Protein AF-A0A2E3FCU8-F1 (afdb_monomer_lite)

Sequence (97 aa):
MRQQRVEIRGRVCLSTCTMFLGAGDVCVSPNTKFGFHGPSYYGRPLKPAQFEYWSQVIASYYPAGLKNWYLAEGRYRSKGYYTMSGAQLISMGIPQC

Structure (mmCIF, N/CA/C/O backbone):
data_AF-A0A2E3FCU8-F1
#
_entry.id   AF-A0A2E3FCU8-F1
#
loop_
_atom_site.group_PDB
_atom_site.id
_atom_site.type_symbol
_atom_site.label_atom_id
_atom_site.label_alt_id
_atom_site.label_comp_id
_atom_site.label_asym_id
_atom_site.label_entity_id
_atom_site.label_seq_id
_atom_sit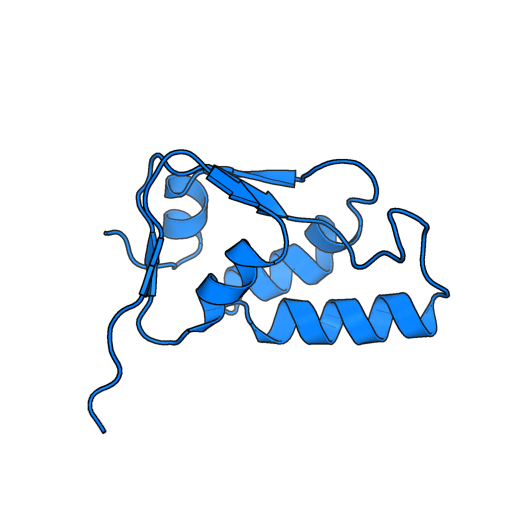e.pdbx_PDB_ins_code
_atom_site.Cartn_x
_atom_site.Cartn_y
_atom_site.Cartn_z
_atom_site.occupancy
_atom_site.B_iso_or_equiv
_atom_site.auth_seq_id
_atom_site.auth_comp_id
_atom_site.auth_asym_id
_atom_site.auth_atom_id
_atom_site.pdbx_PDB_model_num
ATOM 1 N N . MET A 1 1 ? 0.255 -18.362 21.133 1.00 54.22 1 MET A N 1
ATOM 2 C CA . MET A 1 1 ? 0.667 -16.976 21.455 1.00 54.22 1 MET A CA 1
ATOM 3 C C . MET A 1 1 ? -0.505 -16.062 21.124 1.00 54.22 1 MET A C 1
ATOM 5 O O . MET A 1 1 ? -1.113 -16.286 20.086 1.00 54.22 1 MET A O 1
ATOM 9 N N . ARG A 1 2 ? -0.888 -15.109 21.987 1.00 66.38 2 ARG A N 1
ATOM 10 C CA . ARG A 1 2 ? -1.922 -14.118 21.633 1.00 66.38 2 ARG A CA 1
ATOM 11 C C . ARG A 1 2 ? -1.278 -13.089 20.707 1.00 66.38 2 ARG A C 1
ATOM 13 O O . ARG A 1 2 ? -0.314 -12.448 21.110 1.00 66.38 2 ARG A O 1
ATOM 20 N N . GLN A 1 3 ? -1.759 -12.994 19.472 1.00 77.06 3 GLN A N 1
ATOM 21 C CA . GLN A 1 3 ? -1.322 -11.956 18.543 1.00 77.06 3 GLN A CA 1
ATOM 22 C C . GLN A 1 3 ? -1.853 -10.613 19.052 1.00 77.06 3 GLN A C 1
ATOM 24 O O . GLN A 1 3 ? -3.014 -10.518 19.445 1.00 77.06 3 GLN A O 1
ATOM 29 N N . GLN A 1 4 ? -0.982 -9.610 19.134 1.00 88.38 4 GLN A N 1
ATOM 30 C CA . GLN A 1 4 ? -1.362 -8.277 19.586 1.00 88.38 4 GLN A CA 1
ATOM 31 C C . GLN A 1 4 ? -1.885 -7.481 18.390 1.00 88.38 4 GLN A C 1
ATOM 33 O O . GLN A 1 4 ? -1.240 -7.464 17.340 1.00 88.38 4 GLN A O 1
ATOM 38 N N . ARG A 1 5 ? -3.044 -6.837 18.556 1.00 93.06 5 ARG A N 1
ATOM 39 C CA . ARG A 1 5 ? -3.665 -6.019 17.512 1.00 93.06 5 ARG A CA 1
ATOM 40 C C . ARG A 1 5 ? -2.763 -4.855 17.118 1.00 93.06 5 ARG A C 1
ATOM 42 O O . ARG A 1 5 ? -2.240 -4.150 17.982 1.00 93.06 5 ARG A O 1
ATOM 49 N N . VAL A 1 6 ? -2.633 -4.620 15.817 1.00 95.88 6 VAL A N 1
ATOM 50 C CA . VAL A 1 6 ? -1.955 -3.451 15.255 1.00 95.88 6 VAL A CA 1
ATOM 51 C C . VAL A 1 6 ? -2.991 -2.376 14.941 1.00 95.88 6 VAL A C 1
ATOM 53 O O . VAL A 1 6 ? -3.884 -2.571 14.123 1.00 95.88 6 VAL A O 1
ATOM 56 N N . GLU A 1 7 ? -2.866 -1.211 15.567 1.00 97.50 7 GLU A N 1
ATOM 57 C CA . GLU A 1 7 ? -3.738 -0.069 15.288 1.00 97.50 7 GLU A CA 1
ATOM 58 C C . GLU A 1 7 ? -2.952 1.021 14.564 1.00 97.50 7 GLU A C 1
ATOM 60 O O . GLU A 1 7 ? -2.040 1.625 15.132 1.00 97.50 7 GLU A O 1
ATOM 65 N N . ILE A 1 8 ? -3.311 1.310 13.313 1.00 97.88 8 ILE A N 1
ATOM 66 C CA . ILE A 1 8 ? -2.688 2.403 12.566 1.00 97.88 8 ILE A CA 1
ATOM 67 C C . ILE A 1 8 ? -3.540 3.658 12.739 1.00 97.88 8 ILE A C 1
ATOM 69 O O . ILE A 1 8 ? -4.591 3.833 12.114 1.00 97.88 8 ILE A O 1
ATOM 73 N N . ARG A 1 9 ? -3.073 4.535 13.627 1.00 96.38 9 ARG A N 1
ATOM 74 C CA . ARG A 1 9 ? -3.698 5.819 13.967 1.00 96.38 9 ARG A CA 1
ATOM 75 C C . ARG A 1 9 ? -2.739 6.984 13.694 1.00 96.38 9 ARG A C 1
ATOM 77 O O . ARG A 1 9 ? -1.571 6.795 13.369 1.00 96.38 9 ARG A O 1
ATOM 84 N N . GLY A 1 10 ? -3.233 8.212 13.860 1.00 95.75 10 GLY A N 1
ATOM 85 C CA . GLY A 1 10 ? -2.457 9.441 13.673 1.00 95.75 10 GLY A CA 1
ATOM 86 C C . GLY A 1 10 ? -2.682 10.091 12.308 1.00 95.75 10 GLY A C 1
ATOM 87 O O . GLY A 1 10 ? -3.650 9.791 11.611 1.00 95.75 10 GLY A O 1
ATOM 88 N N . ARG A 1 11 ? -1.813 11.035 11.931 1.00 97.56 11 ARG A N 1
ATOM 89 C CA . ARG A 1 11 ? -2.021 11.855 10.722 1.00 97.56 11 ARG A CA 1
ATOM 90 C C . ARG A 1 11 ? -1.648 11.126 9.430 1.00 97.56 11 ARG A C 1
ATOM 92 O O . ARG A 1 11 ? -2.354 11.277 8.434 1.00 97.56 11 ARG A O 1
ATOM 99 N N . VAL A 1 12 ? -0.546 10.372 9.425 1.00 98.00 12 VAL A N 1
ATOM 100 C CA . VAL A 1 12 ? 0.018 9.766 8.208 1.00 98.00 12 VAL A CA 1
ATOM 101 C C . VAL A 1 12 ? 0.658 8.401 8.473 1.00 98.00 12 VAL A C 1
ATOM 103 O O . VAL A 1 12 ? 1.244 8.185 9.529 1.00 98.00 12 VAL A O 1
ATOM 106 N N . CYS A 1 13 ? 0.599 7.523 7.475 1.00 98.19 13 CYS A N 1
ATOM 107 C CA . CYS A 1 13 ? 1.314 6.254 7.380 1.00 98.19 13 CYS A CA 1
ATOM 108 C C . CYS A 1 13 ? 1.810 6.093 5.936 1.00 98.19 13 CYS A C 1
ATOM 110 O O . CYS A 1 13 ? 1.029 5.843 5.021 1.00 98.19 13 CYS A O 1
ATOM 112 N N . LEU A 1 14 ? 3.100 6.322 5.694 1.00 97.56 14 LEU A N 1
ATOM 113 C CA . LEU A 1 14 ? 3.659 6.423 4.341 1.00 97.56 14 LEU A CA 1
ATOM 114 C C . LEU A 1 14 ? 4.633 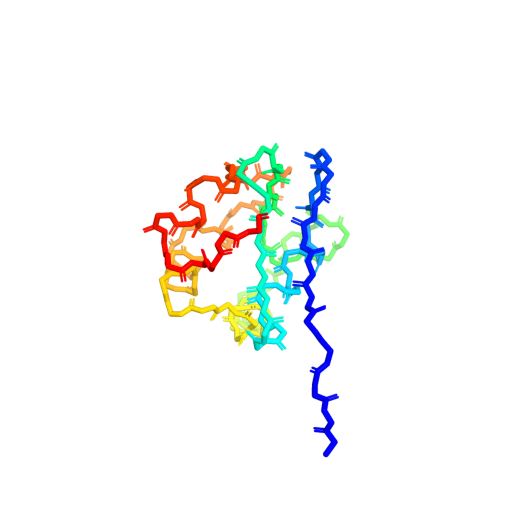5.282 4.054 1.00 97.56 14 LEU A C 1
ATOM 116 O O . LEU A 1 14 ? 5.339 4.825 4.954 1.00 97.56 14 LEU A O 1
ATOM 120 N N . SER A 1 15 ? 4.719 4.881 2.784 1.00 95.88 15 SER A N 1
ATOM 121 C CA . SER A 1 15 ? 5.695 3.897 2.311 1.00 95.88 15 SER A CA 1
ATOM 122 C C . SER A 1 15 ? 5.563 2.567 3.069 1.00 95.88 15 SER A C 1
ATOM 124 O O . SER A 1 15 ? 4.463 2.019 3.171 1.00 95.88 15 SER A O 1
ATOM 126 N N . THR A 1 16 ? 6.660 2.063 3.634 1.00 95.81 16 THR A N 1
ATOM 127 C CA . THR A 1 16 ? 6.743 0.802 4.377 1.00 95.81 16 THR A CA 1
ATOM 128 C C . THR A 1 16 ? 5.783 0.721 5.560 1.00 95.81 16 THR A C 1
ATOM 130 O O . THR A 1 16 ? 5.339 -0.376 5.877 1.00 95.81 16 THR A O 1
ATOM 133 N N . CYS A 1 17 ? 5.370 1.845 6.163 1.00 97.62 17 CYS A N 1
ATOM 134 C CA . CYS A 1 17 ? 4.334 1.833 7.201 1.00 97.62 17 CYS A CA 1
ATOM 135 C C . CYS A 1 17 ? 3.046 1.147 6.712 1.00 97.62 17 CYS A C 1
ATOM 137 O O . CYS A 1 17 ? 2.419 0.398 7.458 1.00 97.62 17 CYS A O 1
ATOM 139 N N . THR A 1 18 ? 2.674 1.338 5.440 1.00 98.19 18 THR A N 1
ATOM 140 C CA . THR A 1 18 ? 1.460 0.726 4.876 1.00 98.19 18 THR A CA 1
ATOM 141 C C . THR A 1 18 ? 1.515 -0.801 4.877 1.00 98.19 18 THR A C 1
ATOM 143 O O . THR A 1 18 ? 0.471 -1.439 4.892 1.00 98.19 18 THR A O 1
ATOM 146 N N . MET A 1 19 ? 2.702 -1.413 4.916 1.00 97.75 19 MET A N 1
ATOM 147 C CA . MET A 1 19 ? 2.848 -2.872 4.950 1.00 97.75 19 MET A CA 1
ATOM 148 C C . MET A 1 19 ? 2.339 -3.484 6.267 1.00 97.75 19 MET A C 1
ATOM 150 O O . MET A 1 19 ? 1.996 -4.662 6.297 1.00 97.75 19 MET A O 1
ATOM 154 N N . PHE A 1 20 ? 2.181 -2.698 7.341 1.00 96.88 20 PHE A N 1
ATOM 155 C CA . PHE A 1 20 ? 1.519 -3.162 8.568 1.00 96.88 20 PHE A CA 1
ATOM 156 C C . PHE A 1 20 ? 0.023 -3.457 8.388 1.00 96.88 20 PHE A C 1
ATOM 158 O O . PHE A 1 20 ? -0.563 -4.132 9.231 1.00 96.88 20 PHE A O 1
ATOM 165 N N . LEU A 1 21 ? -0.588 -3.049 7.268 1.00 97.06 21 LEU A N 1
ATOM 166 C CA . LEU A 1 21 ? -1.942 -3.470 6.881 1.00 97.06 21 LEU A CA 1
ATOM 167 C C . LEU A 1 21 ? -2.056 -4.992 6.655 1.00 97.06 21 LEU A C 1
ATOM 169 O O . LEU A 1 21 ? -3.164 -5.509 6.551 1.00 97.06 21 LEU A O 1
ATOM 173 N N . GLY A 1 22 ? -0.927 -5.706 6.606 1.00 94.50 22 GLY A N 1
ATOM 174 C CA . GLY A 1 22 ? -0.845 -7.166 6.526 1.00 94.50 22 GLY A CA 1
ATOM 175 C C . GLY A 1 22 ? -0.611 -7.886 7.839 1.00 94.50 22 GLY A C 1
ATOM 176 O O . GLY A 1 22 ? -0.378 -9.090 7.817 1.00 94.50 22 GLY A O 1
ATOM 177 N N . ALA A 1 23 ? -0.629 -7.190 8.978 1.00 92.75 23 ALA A N 1
ATOM 178 C CA . ALA A 1 23 ? -0.272 -7.777 10.272 1.00 92.75 23 ALA A CA 1
ATOM 179 C C . ALA A 1 23 ? -1.267 -8.839 10.799 1.00 92.75 23 ALA A C 1
ATOM 181 O O . ALA A 1 23 ? -1.049 -9.403 11.870 1.00 92.75 23 ALA A O 1
ATOM 182 N N . GLY A 1 24 ? -2.342 -9.131 10.061 1.00 89.19 24 GLY A 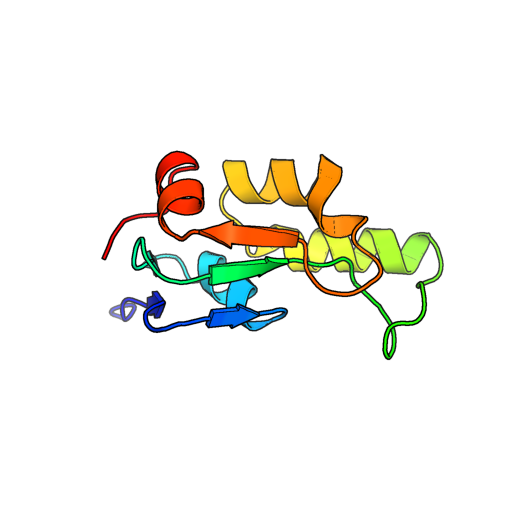N 1
ATOM 183 C CA . GLY A 1 24 ? -3.419 -10.022 10.485 1.00 89.19 24 GLY A CA 1
ATOM 184 C C . GLY A 1 24 ? -4.483 -9.240 11.246 1.00 89.19 24 GLY A C 1
ATOM 185 O O . GLY A 1 24 ? -5.359 -8.643 10.623 1.00 89.19 24 GLY A O 1
ATOM 186 N N . ASP A 1 25 ? -4.393 -9.214 12.577 1.00 94.06 25 ASP A N 1
ATOM 187 C CA . ASP A 1 25 ? -5.277 -8.402 13.423 1.00 94.06 25 ASP A CA 1
ATOM 188 C C . ASP A 1 25 ? -4.865 -6.922 13.365 1.00 94.06 25 ASP A C 1
ATOM 190 O O . ASP A 1 25 ? -4.079 -6.434 14.181 1.00 94.06 25 ASP A O 1
ATOM 194 N N . VAL A 1 26 ? -5.354 -6.220 12.340 1.00 96.50 26 VAL A N 1
ATOM 195 C CA . VAL A 1 26 ? -5.077 -4.803 12.088 1.00 96.50 26 VAL A CA 1
ATOM 196 C C . VAL A 1 26 ? -6.364 -3.989 11.993 1.00 96.50 26 VAL A C 1
ATOM 198 O O . VAL A 1 26 ? -7.391 -4.462 11.506 1.00 96.50 26 VAL A O 1
ATOM 201 N N . CYS A 1 27 ? -6.304 -2.730 12.415 1.00 97.81 27 CYS A N 1
ATOM 202 C CA . CYS A 1 27 ? -7.320 -1.738 12.087 1.00 97.81 27 CYS A CA 1
ATOM 203 C C . CYS A 1 27 ? -6.712 -0.376 11.755 1.00 97.81 27 CYS A C 1
ATOM 205 O O . CYS A 1 27 ? -5.549 -0.100 12.070 1.00 97.81 27 CYS A O 1
ATOM 207 N N . VAL A 1 28 ? -7.515 0.497 11.145 1.00 98.50 28 VAL A N 1
ATOM 208 C CA . VAL A 1 28 ? -7.104 1.855 10.767 1.00 98.50 28 VAL A CA 1
ATOM 209 C C . VAL A 1 28 ? -8.072 2.919 11.274 1.00 98.50 28 VAL A C 1
ATOM 211 O O . VAL A 1 28 ? -9.286 2.722 11.296 1.00 98.50 28 VAL A O 1
ATOM 214 N N . SER A 1 29 ? -7.542 4.088 11.636 1.00 98.56 29 SER A N 1
ATOM 215 C CA . SER A 1 29 ? -8.364 5.278 11.880 1.00 98.56 29 SER A CA 1
ATOM 216 C C . SER A 1 29 ? -8.839 5.888 10.553 1.00 98.56 29 SER A C 1
ATOM 218 O O . SER A 1 29 ? -8.012 6.076 9.654 1.00 98.56 29 SER A O 1
ATOM 220 N N . PRO A 1 30 ? -10.118 6.298 10.419 1.00 98.38 30 PRO A N 1
ATOM 221 C CA . PRO A 1 30 ? -10.651 6.841 9.165 1.00 98.38 30 PRO A CA 1
ATOM 222 C C . PRO A 1 30 ? -9.944 8.125 8.700 1.00 98.38 30 PRO A C 1
ATOM 224 O O . PRO A 1 30 ? -9.904 8.413 7.503 1.00 98.38 30 PRO A O 1
ATOM 227 N N . ASN A 1 31 ? -9.341 8.863 9.638 1.00 98.00 31 ASN A N 1
ATOM 228 C CA . ASN A 1 31 ? -8.690 10.152 9.398 1.00 98.00 31 ASN A CA 1
ATOM 229 C C . ASN A 1 31 ? -7.192 10.041 9.071 1.00 98.00 31 ASN A C 1
ATOM 231 O O . ASN A 1 31 ? -6.563 11.045 8.728 1.00 98.00 31 ASN A O 1
ATOM 235 N N . THR A 1 32 ? -6.599 8.850 9.177 1.00 98.69 32 THR A N 1
ATOM 236 C CA . THR A 1 32 ? -5.190 8.637 8.829 1.00 98.69 32 THR A CA 1
ATOM 237 C C . THR A 1 32 ? -5.013 8.639 7.312 1.00 98.69 32 THR A C 1
ATOM 239 O O . THR A 1 32 ? -5.818 8.063 6.584 1.00 98.69 32 THR A O 1
ATOM 242 N N . LYS A 1 33 ? -3.956 9.289 6.813 1.00 98.69 33 LYS A N 1
ATOM 243 C CA . LYS A 1 33 ? -3.586 9.263 5.390 1.00 98.69 33 LYS A CA 1
ATOM 244 C C . LYS A 1 33 ? -2.541 8.184 5.123 1.00 98.69 33 LYS A C 1
ATOM 246 O O . LYS A 1 33 ? -1.477 8.199 5.735 1.00 98.69 33 LYS A O 1
ATOM 251 N N . PHE A 1 34 ? -2.816 7.305 4.173 1.00 98.62 34 PHE A N 1
ATOM 252 C CA . PHE A 1 34 ? -1.958 6.202 3.764 1.00 98.62 34 PHE A CA 1
ATOM 253 C C . PHE A 1 34 ? -1.317 6.502 2.418 1.00 98.62 34 PHE A C 1
ATOM 255 O O . PHE A 1 34 ? -2.020 6.825 1.465 1.00 98.62 34 PHE A O 1
ATOM 262 N 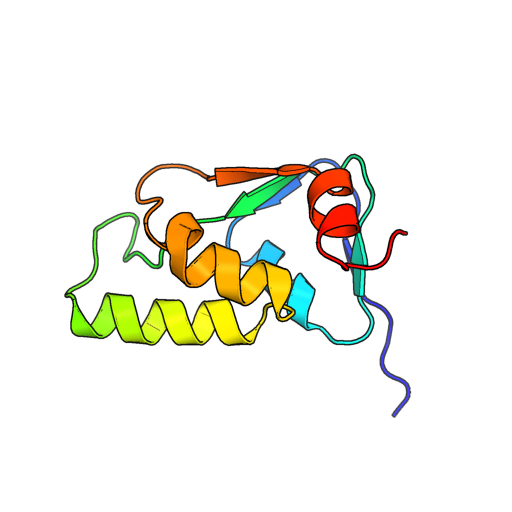N . GLY A 1 35 ? 0.009 6.422 2.343 1.00 98.25 35 GLY A N 1
ATOM 263 C CA . GLY A 1 35 ? 0.767 6.739 1.135 1.00 98.25 35 GLY A CA 1
ATOM 264 C C . GLY A 1 35 ? 1.420 5.509 0.524 1.00 98.25 35 GLY A C 1
ATOM 265 O O . GLY A 1 35 ? 2.361 4.969 1.102 1.00 98.25 35 GLY A O 1
ATOM 266 N N . PHE A 1 36 ? 0.981 5.131 -0.672 1.00 98.44 36 PHE A N 1
ATOM 267 C CA . PHE A 1 36 ? 1.483 3.981 -1.423 1.00 98.44 36 PHE A CA 1
ATOM 268 C C . PHE A 1 36 ? 2.392 4.420 -2.573 1.00 98.44 36 PHE A C 1
ATOM 270 O O . PHE A 1 36 ? 2.179 5.474 -3.176 1.00 98.44 36 PHE A O 1
ATOM 277 N N . HIS A 1 37 ? 3.397 3.608 -2.896 1.00 98.00 37 HIS A N 1
ATOM 278 C CA . HIS A 1 37 ? 4.211 3.782 -4.097 1.00 98.00 37 HIS A CA 1
ATOM 279 C C . HIS A 1 37 ? 4.826 2.460 -4.572 1.00 98.00 37 HIS A C 1
ATOM 281 O O . HIS A 1 37 ? 4.840 1.457 -3.853 1.00 98.00 37 HIS A O 1
ATOM 287 N N . GLY A 1 38 ? 5.352 2.469 -5.796 1.00 97.44 38 GLY A N 1
ATOM 288 C CA . GLY A 1 38 ? 6.099 1.352 -6.364 1.00 97.44 38 GLY A CA 1
ATOM 289 C C . GLY A 1 38 ? 7.463 1.134 -5.713 1.00 97.44 38 GLY A C 1
ATOM 290 O O . GLY A 1 38 ? 8.053 2.083 -5.188 1.00 97.44 38 GLY A O 1
ATOM 291 N N . PRO A 1 39 ? 8.017 -0.086 -5.771 1.00 97.12 39 PRO A N 1
ATOM 292 C CA . PRO A 1 39 ? 9.375 -0.329 -5.309 1.00 97.12 39 PRO A CA 1
ATOM 293 C C . PRO A 1 39 ? 10.372 0.492 -6.140 1.00 97.12 39 PRO A C 1
ATOM 295 O O . PRO A 1 39 ? 10.265 0.597 -7.362 1.00 97.12 39 PRO A O 1
ATOM 298 N N . SER A 1 40 ? 11.351 1.090 -5.468 1.00 95.19 40 SER A N 1
ATOM 299 C CA . SER A 1 40 ? 12.384 1.911 -6.102 1.00 95.19 40 SER A CA 1
ATOM 300 C C . SER A 1 40 ? 13.709 1.767 -5.364 1.00 95.19 40 SER A C 1
ATOM 302 O O . SER A 1 40 ? 13.737 1.378 -4.196 1.00 95.19 40 SER A O 1
ATOM 304 N N . TYR A 1 41 ? 14.810 2.099 -6.036 1.00 92.50 41 TYR A N 1
ATOM 305 C CA . TYR A 1 41 ? 16.132 2.180 -5.416 1.00 92.50 41 TYR A CA 1
ATOM 306 C C . TYR A 1 41 ? 16.511 3.650 -5.245 1.00 92.50 41 TYR A C 1
ATOM 308 O O . TYR A 1 41 ? 16.874 4.315 -6.215 1.00 92.50 41 TYR A O 1
ATOM 316 N N . TYR A 1 42 ? 16.354 4.184 -4.030 1.00 89.50 42 TYR A N 1
ATOM 317 C CA . TYR A 1 42 ? 16.504 5.621 -3.744 1.00 89.50 42 TYR A CA 1
ATOM 318 C C . TYR A 1 42 ? 15.673 6.509 -4.695 1.00 89.50 42 TYR A C 1
ATOM 320 O O . TYR A 1 42 ? 16.164 7.497 -5.240 1.00 89.50 42 TYR A O 1
ATOM 328 N N . GLY A 1 43 ? 14.420 6.116 -4.959 1.00 89.00 43 GLY A N 1
ATOM 329 C CA . GLY A 1 43 ? 13.513 6.821 -5.874 1.00 89.00 43 GLY A CA 1
ATOM 330 C C . GLY A 1 43 ? 13.784 6.581 -7.363 1.00 89.00 43 GLY A C 1
ATOM 331 O O . GLY A 1 43 ? 13.032 7.069 -8.206 1.00 89.00 43 GLY A O 1
ATOM 332 N N . ARG A 1 44 ? 14.827 5.820 -7.718 1.00 92.44 44 ARG A N 1
ATOM 333 C CA . ARG A 1 44 ? 15.105 5.442 -9.109 1.00 92.44 44 ARG A CA 1
ATOM 334 C C . ARG A 1 44 ? 14.285 4.212 -9.513 1.00 92.44 44 ARG A C 1
ATOM 336 O O . ARG A 1 44 ? 14.152 3.291 -8.698 1.00 92.44 44 ARG A O 1
ATOM 343 N N . PRO A 1 45 ? 13.775 4.158 -10.759 1.00 94.06 45 PRO A N 1
ATOM 344 C CA . PRO A 1 45 ? 13.110 2.971 -11.284 1.00 94.06 45 PRO A CA 1
ATOM 345 C C . PRO A 1 45 ? 14.005 1.730 -11.211 1.00 94.06 45 PRO A C 1
ATOM 347 O O . PRO A 1 45 ? 15.214 1.806 -11.437 1.00 94.06 45 PRO A O 1
ATOM 350 N N . LEU A 1 46 ? 13.396 0.587 -10.910 1.00 96.62 46 LEU A N 1
ATOM 351 C CA . LEU A 1 46 ? 14.063 -0.712 -10.921 1.00 96.62 46 LEU A CA 1
ATOM 352 C C . LEU A 1 46 ? 14.049 -1.320 -12.329 1.00 96.62 46 LEU A C 1
ATOM 354 O O . LEU A 1 46 ? 13.222 -0.961 -13.167 1.00 96.62 46 LEU A O 1
ATOM 358 N N . LYS A 1 47 ? 14.932 -2.296 -12.578 1.00 97.69 47 LYS A N 1
ATOM 359 C CA . LYS A 1 47 ? 14.821 -3.142 -13.777 1.00 97.69 47 LYS A CA 1
ATOM 360 C C . LYS A 1 47 ? 13.490 -3.912 -13.742 1.00 97.69 47 LYS A C 1
ATOM 362 O O . LYS A 1 47 ? 13.078 -4.295 -12.646 1.00 97.69 47 LYS A O 1
ATOM 367 N N . PRO A 1 48 ? 12.863 -4.228 -14.891 1.00 97.56 48 PRO A N 1
ATOM 368 C CA . PRO A 1 48 ? 11.534 -4.848 -14.929 1.00 97.56 48 PRO A CA 1
ATOM 369 C C . PRO A 1 48 ? 11.377 -6.076 -14.021 1.00 97.56 48 PRO A C 1
ATOM 371 O O . PRO A 1 48 ? 10.469 -6.113 -13.202 1.00 97.56 48 PRO A O 1
ATOM 374 N N . ALA A 1 49 ? 12.315 -7.028 -14.059 1.00 98.25 49 ALA A N 1
ATOM 375 C CA . ALA A 1 49 ? 12.253 -8.223 -13.209 1.00 98.25 49 ALA A CA 1
ATOM 376 C C . ALA A 1 49 ? 12.304 -7.904 -11.700 1.00 98.25 49 ALA A C 1
ATOM 378 O O . ALA A 1 49 ? 11.616 -8.537 -10.903 1.00 98.25 49 ALA A O 1
ATOM 379 N N . GLN A 1 50 ? 13.095 -6.902 -11.301 1.00 98.31 50 GLN A N 1
ATOM 380 C CA . GLN A 1 50 ? 13.170 -6.461 -9.906 1.00 98.31 50 GLN A CA 1
ATOM 381 C C . GLN A 1 50 ? 11.906 -5.705 -9.497 1.00 98.31 50 GLN A C 1
ATOM 383 O O . GLN A 1 50 ? 11.419 -5.901 -8.389 1.00 98.31 50 GLN A O 1
ATOM 388 N N . PHE A 1 51 ? 11.377 -4.856 -10.382 1.00 98.25 51 PHE A N 1
ATOM 389 C CA . PHE A 1 51 ? 10.112 -4.165 -10.159 1.00 98.25 51 PHE A CA 1
ATOM 390 C C . PHE A 1 51 ? 8.990 -5.174 -9.902 1.00 98.25 51 PHE A C 1
ATOM 392 O O . PHE A 1 51 ? 8.350 -5.103 -8.858 1.00 98.25 51 PHE A O 1
ATOM 399 N N . GLU A 1 52 ? 8.830 -6.166 -10.782 1.00 98.56 52 GLU A N 1
ATOM 400 C CA . GLU A 1 52 ? 7.813 -7.210 -10.630 1.00 98.56 52 GLU A CA 1
ATOM 401 C C . GLU A 1 52 ? 7.976 -7.993 -9.326 1.00 98.56 52 GLU A C 1
ATOM 403 O O . GLU A 1 52 ? 7.019 -8.121 -8.559 1.00 98.56 52 GLU A O 1
ATOM 408 N N . TYR A 1 53 ? 9.193 -8.461 -9.034 1.00 98.62 53 TYR A N 1
ATOM 409 C CA . TYR A 1 53 ? 9.480 -9.207 -7.811 1.00 98.62 53 TYR A CA 1
ATOM 410 C C . TYR A 1 53 ? 9.110 -8.407 -6.555 1.00 98.62 53 TYR A C 1
ATOM 412 O O . TYR A 1 53 ? 8.334 -8.871 -5.719 1.00 98.62 53 TYR A O 1
ATOM 420 N N . TRP A 1 54 ? 9.613 -7.177 -6.431 1.00 98.31 54 TRP A N 1
ATOM 421 C CA . TRP A 1 54 ? 9.371 -6.366 -5.240 1.00 98.31 54 TRP A CA 1
ATOM 422 C C . TRP A 1 54 ? 7.930 -5.869 -5.147 1.00 98.31 54 TRP A C 1
ATOM 424 O O . TRP A 1 54 ? 7.411 -5.737 -4.041 1.00 98.31 54 TRP A O 1
ATOM 434 N N . SER A 1 55 ? 7.247 -5.651 -6.273 1.00 98.56 55 SER A N 1
ATOM 435 C CA . SER A 1 55 ? 5.814 -5.366 -6.262 1.00 98.56 55 SER A CA 1
ATOM 436 C C . SER A 1 55 ? 5.016 -6.529 -5.681 1.00 98.56 55 SER A C 1
ATOM 438 O O . SER A 1 55 ? 4.129 -6.287 -4.870 1.00 98.56 55 SER A O 1
ATOM 440 N N . GLN A 1 56 ? 5.344 -7.776 -6.031 1.00 98.69 56 GLN A N 1
ATOM 441 C CA . GLN A 1 56 ? 4.688 -8.951 -5.445 1.00 98.69 56 GLN A CA 1
ATOM 442 C C . GLN A 1 56 ? 5.006 -9.106 -3.954 1.00 98.69 56 GLN A C 1
ATOM 444 O O . GLN A 1 56 ? 4.108 -9.415 -3.172 1.00 98.69 56 GLN A O 1
ATOM 449 N N . VAL A 1 57 ? 6.253 -8.840 -3.545 1.00 98.44 57 VAL A N 1
ATOM 450 C CA . VAL A 1 57 ? 6.645 -8.856 -2.126 1.00 98.44 57 VAL A CA 1
ATOM 451 C C . VAL A 1 57 ? 5.867 -7.818 -1.327 1.00 98.44 57 VAL A C 1
ATOM 453 O O . VAL A 1 57 ? 5.350 -8.153 -0.276 1.00 98.44 57 VAL A O 1
ATOM 456 N N . ILE A 1 58 ? 5.737 -6.579 -1.803 1.00 98.38 58 ILE A N 1
ATOM 457 C CA . ILE A 1 58 ? 4.951 -5.552 -1.100 1.00 98.38 58 ILE A CA 1
ATOM 458 C C . ILE A 1 58 ? 3.471 -5.951 -1.064 1.00 98.38 58 ILE A C 1
ATOM 460 O O . ILE A 1 58 ? 2.840 -5.910 -0.011 1.00 98.38 58 ILE A O 1
ATOM 464 N N . ALA A 1 59 ? 2.925 -6.392 -2.199 1.00 98.44 59 ALA A N 1
ATOM 465 C CA . ALA A 1 59 ? 1.519 -6.758 -2.323 1.00 98.44 59 ALA A CA 1
ATOM 466 C C . ALA A 1 59 ? 1.118 -7.966 -1.457 1.00 98.44 59 ALA A C 1
ATOM 468 O O . ALA A 1 59 ? -0.061 -8.121 -1.142 1.00 98.44 59 ALA A O 1
ATOM 469 N N . SER A 1 60 ? 2.066 -8.826 -1.068 1.00 97.88 60 SER A N 1
ATOM 470 C CA . SER A 1 60 ? 1.796 -9.968 -0.186 1.00 97.88 60 SER A CA 1
ATOM 471 C C . SER A 1 60 ? 1.435 -9.553 1.244 1.00 97.88 60 SER A C 1
ATOM 473 O O . SER A 1 60 ? 0.777 -10.320 1.941 1.00 97.88 60 SER A O 1
ATOM 475 N N . TYR A 1 61 ? 1.780 -8.326 1.648 1.00 97.56 61 TYR A N 1
ATOM 476 C CA . TYR A 1 61 ? 1.362 -7.729 2.916 1.00 97.56 61 TYR A CA 1
ATOM 477 C C . TYR A 1 61 ? -0.037 -7.115 2.847 1.00 97.56 61 TYR A C 1
ATOM 479 O O . TYR A 1 61 ? -0.500 -6.562 3.832 1.00 97.56 61 TYR A O 1
ATOM 487 N N . TYR A 1 62 ? -0.728 -7.123 1.711 1.00 97.56 62 TYR A N 1
ATOM 488 C CA . TYR A 1 62 ? -2.022 -6.452 1.613 1.00 97.56 62 TYR A CA 1
ATOM 489 C C . TYR A 1 62 ? -3.185 -7.451 1.602 1.00 97.56 62 TYR A C 1
ATOM 491 O O . TYR A 1 62 ? -3.103 -8.486 0.932 1.00 97.56 62 TYR A O 1
ATOM 499 N N . PRO A 1 63 ? -4.307 -7.137 2.282 1.00 95.00 63 PRO A N 1
ATOM 500 C CA . PRO A 1 63 ? -5.565 -7.852 2.091 1.00 95.00 63 PRO A CA 1
ATOM 501 C C . PRO A 1 63 ? -5.998 -7.825 0.621 1.00 95.00 63 PRO A C 1
ATOM 503 O O . PRO A 1 63 ? -5.638 -6.908 -0.117 1.00 95.00 63 PRO A O 1
ATOM 506 N N . ALA A 1 64 ? -6.808 -8.799 0.198 1.00 94.25 64 ALA A N 1
ATOM 507 C CA . ALA A 1 64 ? -7.104 -9.056 -1.216 1.00 94.25 64 ALA A CA 1
ATOM 508 C C . ALA A 1 64 ? -7.511 -7.807 -2.027 1.00 94.25 64 ALA A C 1
ATOM 510 O O . ALA A 1 64 ? -6.971 -7.583 -3.110 1.00 94.25 64 ALA A O 1
ATOM 511 N N . GLY A 1 65 ? -8.406 -6.963 -1.496 1.00 94.62 65 GLY A N 1
ATOM 512 C CA . GLY A 1 65 ? -8.841 -5.737 -2.176 1.00 94.62 65 GLY A CA 1
ATOM 513 C C . GLY A 1 65 ? -7.695 -4.750 -2.418 1.00 94.62 65 GLY A C 1
ATOM 514 O O . GLY A 1 65 ? -7.488 -4.287 -3.540 1.00 94.62 65 GLY A O 1
ATOM 515 N N . LEU A 1 66 ? -6.896 -4.483 -1.383 1.00 97.38 66 LEU A N 1
ATOM 516 C CA . LEU A 1 66 ? -5.756 -3.571 -1.469 1.00 97.38 66 LEU A CA 1
ATOM 517 C C . LEU A 1 66 ? -4.603 -4.162 -2.291 1.00 97.38 66 LEU A C 1
ATOM 519 O O . LEU A 1 66 ? -3.961 -3.438 -3.048 1.00 97.38 66 LEU A O 1
ATOM 523 N N . LYS A 1 67 ? -4.381 -5.478 -2.207 1.00 98.06 67 LYS A N 1
ATOM 524 C CA . LYS A 1 67 ? -3.417 -6.214 -3.032 1.00 98.06 67 LYS A CA 1
ATOM 525 C C . LYS A 1 67 ? -3.718 -6.048 -4.520 1.00 98.06 67 LYS A C 1
ATOM 527 O O . LYS A 1 67 ? -2.825 -5.690 -5.287 1.00 98.06 67 LYS A O 1
ATOM 532 N N . ASN A 1 68 ? -4.967 -6.289 -4.917 1.00 97.88 68 ASN A N 1
ATOM 533 C CA . ASN A 1 68 ? -5.391 -6.196 -6.313 1.00 97.88 68 ASN A CA 1
ATOM 534 C C . ASN A 1 68 ? -5.236 -4.769 -6.841 1.00 97.88 68 ASN A C 1
ATOM 536 O O . ASN A 1 68 ? -4.649 -4.569 -7.904 1.00 97.88 68 ASN A O 1
ATOM 540 N N . TRP A 1 69 ? -5.683 -3.777 -6.066 1.00 97.94 69 TRP A N 1
ATOM 541 C CA . TRP A 1 69 ? -5.487 -2.371 -6.411 1.00 97.94 69 TRP A CA 1
ATOM 542 C C . TRP A 1 69 ? -3.999 -2.000 -6.526 1.00 97.94 69 TRP A C 1
ATOM 544 O O . TRP A 1 69 ? -3.595 -1.353 -7.490 1.00 97.94 69 TRP A O 1
ATOM 554 N N . TYR A 1 70 ? -3.157 -2.430 -5.581 1.00 98.56 70 TYR A N 1
ATOM 555 C CA . TYR A 1 70 ? -1.733 -2.099 -5.597 1.00 98.56 70 TYR A CA 1
ATOM 556 C C . TYR A 1 70 ? -1.038 -2.655 -6.841 1.00 98.56 70 TYR A C 1
ATOM 558 O O . TYR A 1 70 ? -0.272 -1.940 -7.485 1.00 98.56 70 TYR A O 1
ATOM 566 N N . LEU A 1 71 ? -1.319 -3.910 -7.203 1.00 98.62 71 LEU A N 1
ATOM 567 C CA . LEU A 1 71 ? -0.732 -4.536 -8.387 1.00 98.62 71 LEU A CA 1
ATOM 568 C C . LEU A 1 71 ? -1.231 -3.909 -9.696 1.00 98.62 71 LEU A C 1
ATOM 570 O O . LEU A 1 71 ? -0.457 -3.803 -10.647 1.00 98.62 71 LEU A O 1
ATOM 574 N N . ALA A 1 72 ? -2.492 -3.475 -9.738 1.00 98.19 72 ALA A N 1
ATOM 575 C CA . ALA A 1 72 ? -3.085 -2.844 -10.912 1.00 98.19 72 ALA A CA 1
ATOM 576 C C . ALA A 1 72 ? -2.655 -1.378 -11.094 1.00 98.19 72 ALA A C 1
ATOM 578 O O . ALA A 1 72 ? -2.437 -0.942 -12.221 1.00 98.19 72 ALA A O 1
ATOM 579 N N . GLU A 1 73 ? -2.519 -0.619 -10.005 1.00 97.69 73 GLU A N 1
ATOM 580 C CA . GLU A 1 73 ? -2.366 0.839 -10.054 1.00 97.69 73 GLU A CA 1
ATOM 581 C C . GLU A 1 73 ? -1.274 1.351 -9.104 1.00 97.69 73 GLU A C 1
ATOM 583 O O . GLU A 1 73 ? -0.318 1.999 -9.542 1.00 97.69 73 GLU A O 1
ATOM 588 N N . GLY A 1 74 ? -1.378 1.041 -7.806 1.00 97.25 74 GLY A N 1
ATOM 589 C CA . GLY A 1 74 ? -0.544 1.652 -6.762 1.00 97.25 74 GLY A CA 1
ATOM 590 C C . GLY A 1 74 ? 0.967 1.489 -6.980 1.00 97.25 74 GLY A C 1
ATOM 591 O O . GLY A 1 74 ? 1.743 2.418 -6.729 1.00 97.25 74 GLY A O 1
ATOM 592 N N . ARG A 1 75 ? 1.396 0.341 -7.515 1.00 97.81 75 ARG A N 1
ATOM 593 C CA . ARG A 1 75 ? 2.805 0.027 -7.783 1.00 97.81 75 ARG A CA 1
ATOM 594 C C . ARG A 1 75 ? 3.441 0.883 -8.876 1.00 97.81 75 ARG A C 1
ATOM 596 O O . ARG A 1 75 ? 4.661 0.965 -8.939 1.00 97.81 75 ARG A O 1
ATOM 603 N N . TYR A 1 76 ? 2.658 1.525 -9.740 1.00 97.00 76 TYR A N 1
ATOM 604 C CA . TYR A 1 76 ? 3.197 2.358 -10.820 1.00 97.00 76 TYR A CA 1
ATOM 605 C C . TYR A 1 76 ? 3.465 3.799 -10.384 1.00 97.00 76 TYR A C 1
ATOM 607 O O . TYR A 1 76 ? 4.046 4.589 -11.133 1.00 97.00 76 TYR A O 1
ATOM 615 N N . ARG A 1 77 ? 3.099 4.161 -9.148 1.00 95.31 77 ARG A N 1
ATOM 616 C CA . ARG A 1 77 ? 3.441 5.462 -8.585 1.00 95.31 77 ARG A CA 1
ATOM 617 C C . ARG A 1 77 ? 4.948 5.537 -8.323 1.00 95.31 77 ARG A C 1
ATOM 619 O O . ARG A 1 77 ? 5.444 5.004 -7.336 1.00 95.31 77 ARG A O 1
ATOM 626 N N . SER A 1 78 ? 5.662 6.220 -9.215 1.00 82.94 78 SER A N 1
ATOM 627 C CA . SER A 1 78 ? 7.128 6.344 -9.198 1.00 82.94 78 SER A CA 1
ATOM 628 C C . SER A 1 78 ? 7.6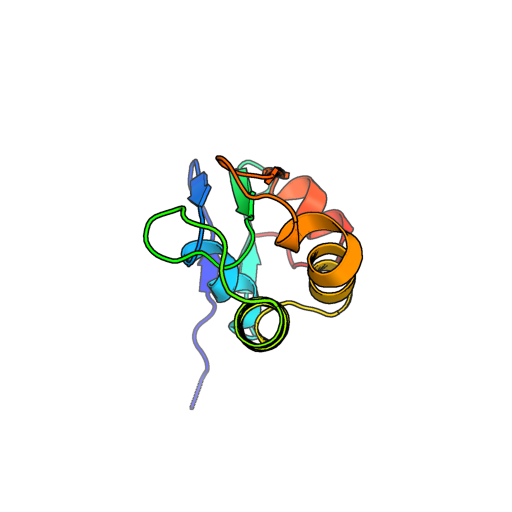54 7.595 -8.484 1.00 82.94 78 SER A C 1
ATOM 630 O O . SER A 1 78 ? 8.821 7.637 -8.105 1.00 82.94 78 SER A O 1
ATOM 632 N N . LYS A 1 79 ? 6.813 8.620 -8.283 1.00 87.00 79 LYS A N 1
ATOM 633 C CA . LYS A 1 79 ? 7.159 9.861 -7.568 1.00 87.00 79 LYS A CA 1
ATOM 634 C C . LYS A 1 79 ? 6.121 10.177 -6.496 1.00 87.00 79 LYS A C 1
ATOM 636 O O . LYS A 1 79 ? 4.920 10.160 -6.769 1.00 87.00 79 LYS A O 1
ATOM 641 N N . GLY A 1 80 ? 6.581 10.534 -5.299 1.00 92.44 80 GLY A N 1
ATOM 642 C CA . GLY A 1 80 ? 5.703 10.818 -4.163 1.00 92.44 80 GLY A CA 1
ATOM 643 C C . GLY A 1 80 ? 4.823 9.619 -3.804 1.00 92.44 80 GLY A C 1
ATOM 644 O O . GLY A 1 80 ? 5.239 8.475 -3.955 1.00 92.44 80 GLY A O 1
ATOM 645 N N . TYR A 1 81 ? 3.596 9.890 -3.365 1.00 96.62 81 TYR A N 1
ATOM 646 C CA . TYR A 1 81 ? 2.660 8.867 -2.898 1.00 96.62 81 TYR A CA 1
ATOM 647 C C . TYR A 1 81 ? 1.337 8.937 -3.658 1.00 96.62 81 TYR A C 1
ATOM 649 O O . TYR A 1 81 ? 0.901 10.022 -4.053 1.00 96.62 81 TYR A O 1
ATOM 657 N N . TYR A 1 82 ? 0.707 7.782 -3.847 1.00 97.44 82 TYR A N 1
ATOM 658 C CA . TYR A 1 82 ? -0.730 7.680 -4.039 1.00 97.44 82 TYR A CA 1
ATOM 659 C C . TYR A 1 82 ? -1.352 7.678 -2.645 1.00 97.44 82 TYR A C 1
ATOM 661 O O . TYR A 1 82 ? -1.038 6.803 -1.836 1.00 97.44 82 TYR A O 1
ATOM 669 N N . THR A 1 83 ? -2.187 8.670 -2.349 1.00 97.75 83 THR A N 1
ATOM 670 C CA . THR A 1 83 ? -2.744 8.844 -1.005 1.00 97.75 83 THR A CA 1
ATOM 671 C C . THR A 1 83 ? -4.162 8.300 -0.937 1.00 97.75 83 THR A C 1
ATOM 673 O O . THR A 1 83 ? -5.004 8.685 -1.743 1.00 97.75 83 THR A O 1
ATOM 676 N N . MET A 1 84 ? -4.436 7.475 0.070 1.00 98.31 84 MET A N 1
ATOM 677 C CA . MET A 1 84 ? -5.784 7.073 0.471 1.00 98.31 84 MET A CA 1
ATOM 678 C C . MET A 1 84 ? -6.062 7.509 1.907 1.00 98.31 84 MET A C 1
ATOM 680 O O . MET A 1 84 ? -5.154 7.543 2.736 1.00 98.31 84 MET A O 1
ATOM 684 N N . SER A 1 85 ? -7.307 7.841 2.232 1.00 98.44 85 SER A N 1
ATOM 685 C CA . SER A 1 85 ? -7.735 7.969 3.625 1.00 98.44 85 SER A CA 1
ATOM 686 C C . SER A 1 85 ? -7.967 6.593 4.250 1.00 98.44 85 SER A C 1
ATOM 688 O O . SER A 1 85 ? -8.237 5.611 3.554 1.00 98.44 85 SER A O 1
ATOM 690 N N . GLY A 1 86 ? -7.929 6.523 5.579 1.00 98.56 86 GLY A N 1
ATOM 691 C CA . GLY A 1 86 ? -8.357 5.333 6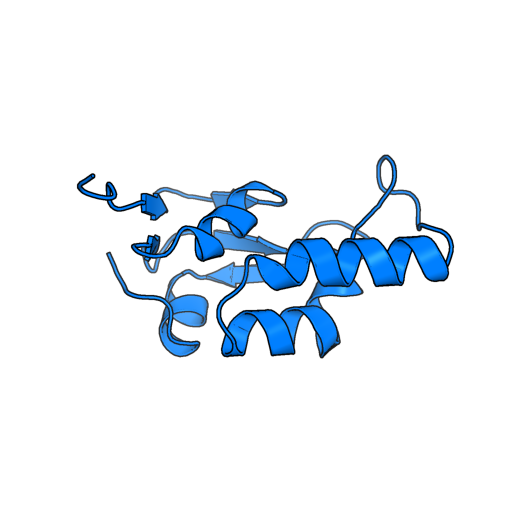.304 1.00 98.56 86 GLY A CA 1
ATOM 692 C C . GLY A 1 86 ? -9.799 4.959 5.973 1.00 98.56 86 GLY A C 1
ATOM 693 O O . GLY A 1 86 ? -10.087 3.782 5.819 1.00 98.56 86 GLY A O 1
ATOM 694 N N . ALA A 1 87 ? -10.685 5.937 5.753 1.00 98.69 87 ALA A N 1
ATOM 695 C CA . ALA A 1 87 ? -12.058 5.673 5.318 1.00 98.69 87 ALA A CA 1
ATOM 696 C C . ALA A 1 87 ? -12.123 4.924 3.972 1.00 98.69 87 ALA A C 1
ATOM 698 O O . ALA A 1 87 ? -12.909 3.993 3.834 1.00 98.69 87 ALA A O 1
ATOM 699 N N . GLN A 1 88 ? -11.270 5.270 2.999 1.00 98.38 88 GLN A N 1
ATOM 700 C CA . GLN A 1 88 ? -11.188 4.529 1.732 1.00 98.38 88 GLN A CA 1
ATOM 701 C C . GLN A 1 88 ? -10.692 3.096 1.951 1.00 98.38 88 GLN A C 1
ATOM 703 O O . GLN A 1 88 ? -11.259 2.166 1.389 1.00 98.38 88 GLN A O 1
ATOM 708 N N . LEU A 1 89 ? -9.681 2.908 2.804 1.00 98.12 89 LEU A N 1
ATOM 709 C CA . LEU A 1 89 ? -9.184 1.576 3.157 1.00 98.12 89 LEU A CA 1
ATOM 710 C C . LEU A 1 89 ? -10.235 0.728 3.889 1.00 98.12 89 LEU A C 1
ATOM 712 O O . LEU A 1 89 ? -10.331 -0.474 3.643 1.00 98.12 89 LEU A O 1
ATOM 716 N N . ILE A 1 90 ? -11.055 1.352 4.736 1.00 98.19 90 ILE A N 1
ATOM 717 C CA . ILE A 1 90 ? -12.174 0.692 5.415 1.00 98.19 90 ILE A CA 1
ATOM 718 C C . ILE A 1 90 ? -13.215 0.215 4.400 1.00 98.19 90 ILE A C 1
ATOM 720 O O . ILE A 1 90 ? -13.622 -0.944 4.441 1.00 98.19 90 ILE A O 1
ATOM 724 N N . SER A 1 91 ? -13.559 1.045 3.411 1.00 96.94 91 SER A N 1
ATOM 725 C CA . SER A 1 91 ? -14.427 0.636 2.297 1.00 96.94 91 SER A CA 1
ATOM 726 C C . SER A 1 91 ? -13.836 -0.495 1.442 1.00 96.94 91 SER A C 1
ATOM 728 O O . SER A 1 91 ? -14.579 -1.199 0.765 1.00 96.94 91 SER A O 1
ATOM 730 N N . MET A 1 92 ? -12.514 -0.701 1.480 1.00 95.19 92 MET A N 1
ATOM 731 C CA . MET A 1 92 ? -11.824 -1.826 0.831 1.00 95.19 92 MET A CA 1
ATOM 732 C C . MET A 1 92 ? -11.738 -3.087 1.714 1.00 95.19 92 MET A C 1
ATOM 734 O O . MET A 1 92 ? -11.129 -4.076 1.302 1.00 95.19 92 MET A O 1
ATOM 738 N N . GLY A 1 93 ? -12.338 -3.070 2.909 1.00 94.81 93 GLY A N 1
ATOM 739 C CA . GLY A 1 93 ? -12.444 -4.223 3.807 1.00 94.81 93 GLY A CA 1
ATOM 740 C C . GLY A 1 93 ? -11.438 -4.255 4.960 1.00 94.81 93 GLY A C 1
ATOM 741 O O . GLY A 1 93 ? -11.356 -5.268 5.651 1.00 94.81 93 GLY A O 1
ATOM 742 N N . ILE A 1 94 ? -10.670 -3.185 5.191 1.00 96.88 94 ILE A N 1
ATOM 743 C CA . ILE A 1 94 ? -9.788 -3.097 6.365 1.00 96.88 94 ILE A CA 1
ATOM 744 C C . ILE A 1 94 ? -10.619 -2.680 7.593 1.00 96.88 94 ILE A C 1
ATOM 746 O O . ILE A 1 94 ? -11.369 -1.709 7.511 1.00 96.88 94 ILE A O 1
ATOM 750 N N . PRO A 1 95 ? -10.509 -3.356 8.751 1.00 97.50 95 PRO A N 1
ATOM 751 C CA . PRO A 1 95 ? -11.291 -2.992 9.928 1.00 97.50 95 PRO A CA 1
ATOM 752 C C . PRO A 1 95 ? -11.035 -1.556 10.404 1.00 97.50 95 PRO A C 1
ATOM 754 O O . PRO A 1 95 ? -9.900 -1.074 10.426 1.00 97.50 95 PRO A O 1
ATOM 757 N N . GLN A 1 96 ? -12.092 -0.888 10.857 1.00 98.00 96 GLN A N 1
ATOM 758 C CA . GLN A 1 96 ? -11.983 0.407 11.519 1.00 98.00 96 GLN A CA 1
ATOM 759 C C . GLN A 1 96 ? -11.483 0.247 12.970 1.00 98.00 96 GLN A C 1
ATOM 761 O O . GLN A 1 96 ? -11.897 -0.677 13.681 1.00 98.00 96 GLN A O 1
ATOM 766 N N . CYS A 1 97 ? -10.604 1.161 13.402 1.00 95.88 97 CYS A N 1
ATOM 767 C CA . CYS A 1 97 ? -10.406 1.490 14.815 1.00 95.88 97 CYS A CA 1
ATOM 768 C C . CYS A 1 97 ? -11.206 2.748 15.233 1.00 95.88 97 CYS A C 1
ATOM 770 O O . CYS A 1 97 ? -11.145 3.044 16.444 1.00 95.88 97 CYS A O 1
#

Secondary structure (DSSP, 8-state):
-PPPPEEE-SSEEEGGGGGGGGSSSEEE-TT-EEEE----BTTBPPPHHHHHHHHHHHHTTS-HHHHHHHHHTGGG--SS-EEEEHHHHHHTTPPB-

pLDDT: mean 95.57, std 6.22, range [54.22, 98.69]

Foldseek 3Di:
DDQDAAEADDAEQEDCSCLCQLSPRYAYAQRYKYFFEADADVLHDDDPVVRVVVLVVSLNSHDPQVSVCCVVPRNHHSDTTDIDGSNVVVVSPGHHD

Radius of gyration: 13.31 Å; chains: 1; bounding box: 31×29×37 Å